Protein AF-A0A814AEZ0-F1 (afdb_monomer_lite)

Radius of gyration: 28.51 Å; chains: 1; bounding box: 57×42×83 Å

Organism: NCBI:txid104777

Secondary structure (DSSP, 8-state):
-----HHHHTGGGGGGHHHHHHHHHHHHHHHHHTT-HHHHHHHHHHHHHHHHHHTT-TTS--HHHHHHHHHHHHHHHHHHHHHHHHHHHHHHHHHHHHHHHHHHHHHHHHHHHHHTT----HHHHHHHHTHHHHHHHHHHHHHHH--

Foldseek 3Di:
DDPPPVCVVCVVCLVVLVVLLVVLVVVLVVCVVVVPPVSNVLSVLLNVLSVCVNVVVPPDRPPVSPVVSVVVVVVVVVVVVVVVVVVVVVVVLVVVLVVLVVLLVLLVVLVVCVVVVDDDDPVSVVSVVCNVVSVVVNVVSVVVVVD

Structure (mmCIF, N/CA/C/O backbone):
data_AF-A0A814AEZ0-F1
#
_entry.id   AF-A0A814AEZ0-F1
#
loop_
_atom_site.group_PDB
_atom_site.id
_atom_site.type_symbol
_atom_site.label_atom_id
_atom_site.label_alt_id
_atom_site.label_comp_id
_atom_site.label_asym_id
_atom_site.label_entity_id
_atom_site.label_seq_id
_atom_site.pdbx_PDB_ins_code
_atom_site.Cartn_x
_atom_site.Cartn_y
_atom_site.Cartn_z
_atom_site.occupancy
_atom_site.B_iso_or_equiv
_atom_site.auth_seq_id
_atom_site.auth_comp_id
_atom_site.auth_asym_id
_atom_site.auth_atom_id
_atom_site.pdbx_PDB_model_num
ATOM 1 N N . MET A 1 1 ? 12.572 5.653 -43.364 1.00 40.00 1 MET A N 1
ATOM 2 C CA . MET A 1 1 ? 11.704 5.538 -42.173 1.00 40.00 1 MET A CA 1
ATOM 3 C C . MET A 1 1 ? 12.446 6.171 -41.018 1.00 40.00 1 MET A C 1
ATOM 5 O O . MET A 1 1 ? 13.571 5.762 -40.750 1.00 40.00 1 MET A O 1
ATOM 9 N N . ALA A 1 2 ? 11.895 7.240 -40.449 1.00 41.19 2 ALA A N 1
ATOM 10 C CA . ALA A 1 2 ? 12.528 7.975 -39.366 1.00 41.19 2 ALA A CA 1
ATOM 11 C C . ALA A 1 2 ? 12.692 7.034 -38.166 1.00 41.19 2 ALA A C 1
ATOM 13 O O . ALA A 1 2 ? 11.701 6.598 -37.588 1.00 41.19 2 ALA A O 1
ATOM 14 N N . LYS A 1 3 ? 13.938 6.690 -37.818 1.00 47.22 3 LYS A N 1
ATOM 15 C CA . LYS A 1 3 ? 14.257 6.190 -36.481 1.00 47.22 3 LYS A CA 1
ATOM 16 C C . LYS A 1 3 ? 14.048 7.376 -35.551 1.00 47.22 3 LYS A 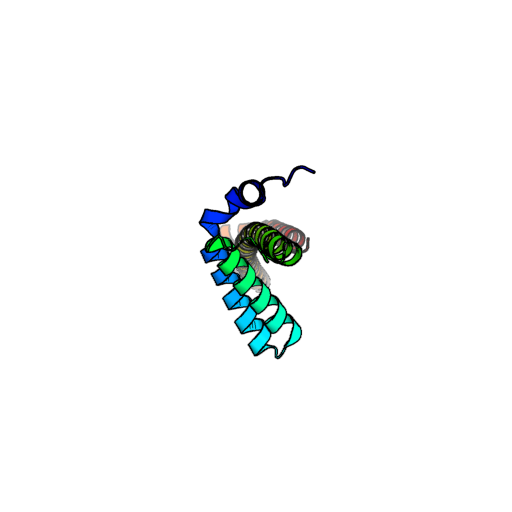C 1
ATOM 18 O O . LYS A 1 3 ? 14.971 8.153 -35.323 1.00 47.22 3 LYS A O 1
ATOM 23 N N . GLU A 1 4 ? 12.798 7.590 -35.156 1.00 48.91 4 GLU A N 1
ATOM 24 C CA . GLU A 1 4 ? 12.442 8.528 -34.103 1.00 48.91 4 GLU A CA 1
ATOM 25 C C . GLU A 1 4 ? 13.391 8.243 -32.939 1.00 48.91 4 GLU A C 1
ATOM 27 O O . GLU A 1 4 ? 13.587 7.091 -32.552 1.00 48.91 4 GLU A O 1
ATOM 32 N N . ASN A 1 5 ? 14.128 9.269 -32.530 1.00 59.00 5 ASN A N 1
ATOM 33 C CA . ASN A 1 5 ? 15.317 9.128 -31.706 1.00 59.00 5 ASN A CA 1
ATOM 34 C C . ASN A 1 5 ? 14.883 8.552 -30.348 1.00 59.00 5 ASN A C 1
ATOM 36 O O . ASN A 1 5 ? 14.399 9.284 -29.492 1.00 59.00 5 ASN A O 1
ATOM 40 N N . PHE A 1 6 ? 15.000 7.235 -30.169 1.00 60.28 6 PHE A N 1
ATOM 41 C CA . PHE A 1 6 ? 14.456 6.491 -29.024 1.00 60.28 6 PHE A CA 1
ATOM 42 C C . PHE A 1 6 ? 14.895 7.073 -27.677 1.00 60.28 6 PHE A C 1
ATOM 44 O O . PHE A 1 6 ? 14.137 7.111 -26.713 1.00 60.28 6 PHE A O 1
ATOM 51 N N . LYS A 1 7 ? 16.114 7.611 -27.654 1.00 62.97 7 LYS A N 1
ATOM 52 C CA . LYS A 1 7 ? 16.693 8.312 -26.514 1.00 62.97 7 LYS A CA 1
ATOM 53 C C . LYS A 1 7 ? 15.980 9.627 -26.176 1.00 62.97 7 LYS A C 1
ATOM 55 O O . LYS A 1 7 ? 15.859 9.957 -25.008 1.00 62.97 7 LYS A O 1
ATOM 60 N N . LEU A 1 8 ? 15.471 10.362 -27.169 1.00 63.41 8 LEU A N 1
ATOM 61 C CA . LEU A 1 8 ? 14.681 11.578 -26.931 1.00 63.41 8 LEU A CA 1
ATOM 62 C C . LEU A 1 8 ? 13.319 11.255 -26.309 1.00 63.41 8 LEU A C 1
ATOM 64 O O . LEU A 1 8 ? 12.820 12.046 -25.518 1.00 63.41 8 LEU A O 1
ATOM 68 N N . LYS A 1 9 ? 12.738 10.096 -26.640 1.00 70.19 9 LYS A N 1
ATOM 69 C CA . LYS A 1 9 ? 11.413 9.693 -26.154 1.00 70.19 9 LYS A CA 1
ATOM 70 C C . LYS A 1 9 ? 11.385 9.368 -24.660 1.00 70.19 9 LYS A C 1
ATOM 72 O O . LYS A 1 9 ? 10.371 9.604 -24.024 1.00 70.19 9 LYS A O 1
ATOM 77 N N . TYR A 1 10 ? 12.480 8.842 -24.113 1.00 72.75 10 TYR A N 1
ATOM 78 C CA . TYR A 1 10 ? 12.572 8.448 -22.702 1.00 72.75 10 TYR A CA 1
ATOM 79 C C . TYR A 1 10 ? 13.606 9.264 -21.917 1.00 72.75 10 TYR A C 1
ATOM 81 O O . TYR A 1 10 ? 13.996 8.883 -20.814 1.00 72.75 10 TYR A O 1
ATOM 89 N N . LEU A 1 11 ? 14.039 10.400 -22.472 1.00 75.69 11 LEU A N 1
ATOM 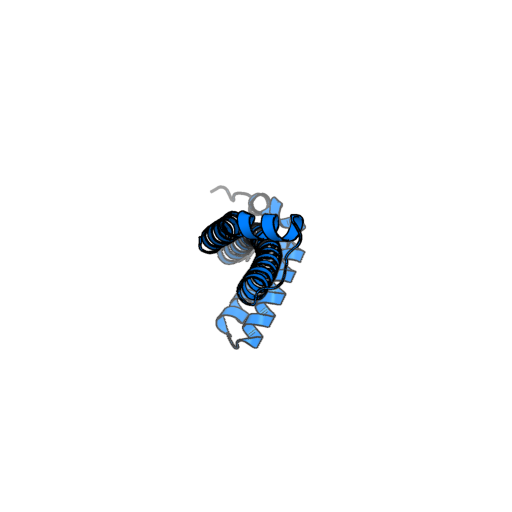90 C CA . LEU A 1 11 ? 15.002 11.303 -21.842 1.00 75.69 11 LEU A CA 1
ATOM 91 C C . LEU A 1 11 ? 14.502 11.804 -20.478 1.00 75.69 11 LEU A C 1
ATOM 93 O O . LEU A 1 11 ? 15.279 11.948 -19.542 1.00 75.69 11 LEU A O 1
ATOM 97 N N . GLU A 1 12 ? 13.191 12.021 -20.354 1.00 77.81 12 GLU A N 1
ATOM 98 C CA . GLU A 1 12 ? 12.546 12.479 -19.118 1.00 77.81 12 GLU A CA 1
ATOM 99 C C . GLU A 1 12 ? 12.669 11.481 -17.955 1.00 77.81 12 GLU A C 1
ATOM 101 O O . GLU A 1 12 ? 12.616 11.880 -16.794 1.00 77.81 12 GLU A O 1
ATOM 106 N N . TYR A 1 13 ? 12.888 10.197 -18.257 1.00 78.94 13 TYR A N 1
ATOM 107 C CA . TYR A 1 13 ? 13.035 9.147 -17.253 1.00 78.94 13 TYR A CA 1
ATOM 108 C C . TYR A 1 13 ? 14.492 8.866 -16.880 1.00 78.94 13 TYR A C 1
ATOM 110 O O . TYR A 1 13 ? 14.715 8.216 -15.863 1.00 78.94 13 TYR A O 1
ATOM 118 N N . GLU A 1 14 ? 15.479 9.360 -17.645 1.00 78.12 14 GLU A N 1
ATOM 119 C CA . GLU A 1 14 ? 16.911 9.197 -17.335 1.00 78.12 14 GLU A CA 1
ATOM 120 C C . GLU A 1 14 ? 17.283 9.543 -15.880 1.00 78.12 14 GLU A C 1
ATOM 122 O O . GLU A 1 14 ? 17.963 8.724 -15.254 1.00 78.12 14 GLU A O 1
ATOM 127 N N . PRO A 1 15 ? 16.828 10.670 -15.288 1.00 82.62 15 PRO A N 1
ATOM 128 C CA . PRO A 1 15 ? 17.157 10.986 -13.897 1.00 82.62 15 PRO A CA 1
ATOM 129 C C . PRO A 1 15 ? 16.529 10.025 -12.876 1.00 82.62 15 PRO A C 1
ATOM 131 O O . PRO A 1 15 ? 17.020 9.951 -11.755 1.00 82.62 15 PRO A O 1
ATOM 134 N N . TYR A 1 16 ? 15.489 9.276 -13.255 1.00 83.19 16 TYR A N 1
ATOM 135 C CA . TYR A 1 16 ? 14.736 8.378 -12.372 1.00 83.19 16 TYR A CA 1
ATOM 136 C C . TYR A 1 16 ? 15.046 6.895 -12.608 1.00 83.19 16 TYR A C 1
ATOM 138 O O . TYR A 1 16 ? 14.434 6.033 -11.981 1.00 83.19 16 TYR A O 1
ATOM 146 N N . ILE A 1 17 ? 15.980 6.556 -13.505 1.00 84.38 17 ILE A N 1
ATOM 147 C CA . ILE A 1 17 ? 16.288 5.155 -13.838 1.00 84.38 17 ILE A CA 1
ATOM 148 C C . ILE A 1 17 ? 16.652 4.347 -12.590 1.00 84.38 17 ILE A C 1
ATOM 150 O O . ILE A 1 17 ? 16.144 3.242 -12.416 1.00 84.38 17 ILE A O 1
ATOM 154 N N . GLU A 1 18 ? 17.504 4.874 -11.708 1.00 84.75 18 GLU A N 1
ATOM 155 C CA . GLU A 1 18 ? 17.898 4.143 -10.498 1.00 84.75 18 GLU A CA 1
ATOM 156 C C . GLU A 1 18 ? 16.718 3.946 -9.533 1.00 84.75 18 GLU A C 1
ATOM 158 O O . GLU A 1 18 ? 16.596 2.865 -8.955 1.00 84.75 18 GLU A O 1
ATOM 163 N N . ASP A 1 19 ? 15.800 4.913 -9.428 1.00 84.69 19 ASP A N 1
ATOM 164 C CA . ASP A 1 19 ? 14.568 4.777 -8.638 1.00 84.69 19 ASP A CA 1
ATOM 165 C C . ASP A 1 19 ? 13.626 3.717 -9.229 1.00 84.69 19 ASP A C 1
ATOM 167 O O . ASP A 1 19 ? 13.022 2.924 -8.501 1.00 84.69 19 ASP A O 1
ATOM 171 N N . ILE A 1 20 ? 13.526 3.648 -10.558 1.00 86.69 20 ILE A N 1
ATOM 172 C CA . ILE A 1 20 ? 12.755 2.612 -11.256 1.00 86.69 20 ILE A CA 1
ATOM 173 C C . ILE A 1 20 ? 13.377 1.237 -10.993 1.00 86.69 20 ILE A C 1
ATOM 175 O O . ILE A 1 20 ? 12.666 0.297 -10.634 1.00 86.69 20 ILE A O 1
ATOM 179 N N . ILE A 1 21 ? 14.704 1.109 -11.114 1.00 88.56 21 ILE A N 1
ATOM 180 C CA . ILE A 1 21 ? 15.419 -0.139 -10.807 1.00 88.56 21 ILE A CA 1
ATOM 181 C C . ILE A 1 21 ? 15.203 -0.533 -9.343 1.00 88.56 21 ILE A C 1
ATOM 183 O O . ILE A 1 21 ? 15.010 -1.717 -9.058 1.00 88.56 21 ILE A O 1
ATOM 187 N N . PHE A 1 22 ? 15.243 0.426 -8.417 1.00 87.94 22 PHE A N 1
ATOM 188 C CA . PHE A 1 22 ? 14.997 0.178 -7.000 1.00 87.94 22 PHE A CA 1
ATOM 189 C C . PHE A 1 22 ? 13.596 -0.410 -6.775 1.00 87.94 22 PHE A C 1
ATOM 191 O O . PHE A 1 22 ? 13.483 -1.504 -6.220 1.00 87.94 22 PHE A O 1
ATOM 198 N N . ASN A 1 23 ? 12.553 0.226 -7.316 1.00 86.06 23 ASN A N 1
ATOM 199 C CA . ASN A 1 23 ? 11.175 -0.271 -7.232 1.00 86.06 23 ASN A CA 1
ATOM 200 C C . ASN A 1 23 ? 11.008 -1.664 -7.864 1.00 86.06 23 ASN A C 1
ATOM 202 O O . ASN A 1 23 ? 10.335 -2.535 -7.310 1.00 86.06 23 ASN A O 1
ATOM 206 N N . LEU A 1 24 ? 11.636 -1.914 -9.018 1.00 89.06 24 LEU A N 1
ATOM 207 C CA . LEU A 1 24 ? 11.605 -3.234 -9.656 1.00 89.06 24 LEU A CA 1
ATOM 208 C C . LEU A 1 24 ? 12.290 -4.302 -8.794 1.00 89.06 24 LEU A C 1
ATOM 210 O O . LEU A 1 24 ? 11.801 -5.426 -8.726 1.00 89.06 24 LEU A O 1
ATOM 214 N N . LYS A 1 25 ? 13.385 -3.974 -8.099 1.00 91.19 25 LYS A N 1
ATOM 215 C CA . LYS A 1 25 ? 14.046 -4.905 -7.169 1.00 91.19 25 LYS A CA 1
ATOM 216 C C . LYS A 1 25 ? 13.163 -5.252 -5.972 1.00 91.19 25 LYS A C 1
ATOM 218 O O . LYS A 1 25 ? 13.157 -6.410 -5.557 1.00 91.19 25 LYS A O 1
ATOM 223 N N . GLU A 1 26 ? 12.414 -4.291 -5.436 1.00 88.44 26 GLU A N 1
ATOM 224 C CA . GLU A 1 26 ? 11.443 -4.567 -4.370 1.00 88.44 26 GLU A CA 1
ATOM 225 C C . GLU A 1 26 ? 10.329 -5.494 -4.868 1.00 88.44 26 GLU A C 1
ATOM 227 O O . GLU A 1 26 ? 10.106 -6.557 -4.286 1.00 88.44 26 GLU A O 1
ATOM 232 N N . ARG A 1 27 ? 9.736 -5.192 -6.031 1.00 86.62 27 ARG A N 1
ATOM 233 C CA . ARG A 1 27 ? 8.726 -6.059 -6.664 1.00 86.62 27 ARG A CA 1
ATOM 234 C C . ARG A 1 27 ? 9.257 -7.459 -6.980 1.00 86.62 27 ARG A C 1
ATOM 236 O O . ARG A 1 27 ? 8.518 -8.433 -6.858 1.00 86.62 27 ARG A O 1
ATOM 243 N N . LEU A 1 28 ? 10.526 -7.577 -7.371 1.00 90.31 28 LEU A N 1
ATOM 244 C CA . LEU A 1 28 ? 11.178 -8.864 -7.608 1.00 90.31 28 LEU A CA 1
ATOM 245 C C . LEU A 1 28 ? 11.248 -9.690 -6.319 1.00 90.31 28 LEU A C 1
ATOM 247 O O . LEU A 1 28 ? 10.930 -10.879 -6.334 1.00 90.31 28 LEU A O 1
ATOM 251 N N . LYS A 1 29 ? 11.624 -9.063 -5.200 1.00 89.88 29 LYS A N 1
ATOM 252 C CA . LYS A 1 29 ? 11.683 -9.715 -3.886 1.00 89.88 29 LYS A CA 1
ATOM 253 C C . LYS A 1 29 ? 10.300 -10.187 -3.430 1.00 89.88 29 LYS A C 1
ATOM 255 O O . LYS A 1 29 ? 10.175 -11.296 -2.901 1.00 89.88 29 LYS A O 1
ATOM 260 N N . ASP A 1 30 ? 9.265 -9.394 -3.683 1.00 87.50 30 ASP A N 1
ATOM 261 C CA . ASP A 1 30 ? 7.882 -9.769 -3.380 1.00 87.50 30 ASP A CA 1
ATOM 262 C C . ASP A 1 30 ? 7.399 -10.921 -4.269 1.00 87.50 30 ASP A C 1
ATOM 264 O O . ASP A 1 30 ? 6.821 -11.888 -3.771 1.00 87.50 30 ASP A O 1
ATOM 268 N N . ALA A 1 31 ? 7.690 -10.886 -5.573 1.00 88.88 31 ALA A N 1
ATOM 269 C CA . ALA A 1 31 ? 7.358 -11.971 -6.499 1.00 88.88 31 ALA A CA 1
ATOM 270 C C . ALA A 1 31 ? 8.053 -13.290 -6.113 1.00 88.88 31 ALA A C 1
ATOM 272 O O . ALA A 1 31 ? 7.424 -14.352 -6.123 1.00 88.88 31 ALA A O 1
ATOM 273 N N . GLN A 1 32 ? 9.322 -13.223 -5.697 1.00 88.00 32 GLN A N 1
ATOM 274 C CA . GLN A 1 32 ? 10.073 -14.367 -5.173 1.00 88.00 32 GLN A CA 1
ATOM 275 C C . GLN A 1 32 ? 9.457 -14.911 -3.879 1.00 88.00 32 GLN A C 1
ATOM 277 O O . GLN A 1 32 ? 9.276 -16.123 -3.744 1.00 88.00 32 GLN A O 1
ATOM 282 N N . SER A 1 33 ? 9.085 -14.026 -2.952 1.00 89.56 33 SER A N 1
ATOM 283 C CA . SER A 1 33 ? 8.449 -14.401 -1.681 1.00 89.56 33 SER A CA 1
ATOM 284 C C . SER A 1 33 ? 7.088 -15.069 -1.899 1.00 89.56 33 SER A C 1
ATOM 286 O O . SER A 1 33 ? 6.758 -16.047 -1.229 1.00 89.56 33 SER A O 1
ATOM 288 N N . ASN A 1 34 ? 6.339 -14.610 -2.904 1.00 88.50 34 ASN A N 1
ATOM 289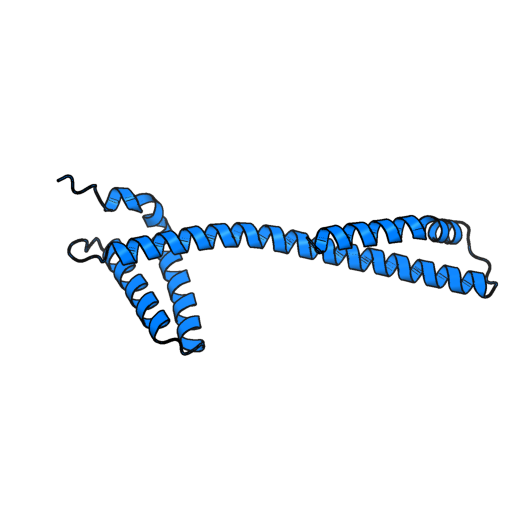 C CA . ASN A 1 34 ? 5.049 -15.169 -3.310 1.00 88.50 34 ASN A CA 1
ATOM 290 C C . ASN A 1 34 ? 5.165 -16.387 -4.249 1.00 88.50 34 ASN A C 1
ATOM 292 O O . ASN A 1 34 ? 4.148 -16.881 -4.735 1.00 88.50 34 ASN A O 1
ATOM 296 N N . LYS A 1 35 ? 6.383 -16.891 -4.508 1.00 88.31 35 LYS A N 1
ATOM 297 C CA . LYS A 1 35 ? 6.677 -18.020 -5.416 1.00 88.31 35 LYS A CA 1
ATOM 298 C C . LYS A 1 35 ? 6.129 -17.842 -6.840 1.00 88.31 35 LYS A C 1
ATOM 300 O O . LYS A 1 35 ? 5.870 -18.826 -7.534 1.00 88.31 35 LYS A O 1
ATOM 305 N N . ASN A 1 36 ? 5.977 -16.604 -7.299 1.00 88.69 36 ASN A N 1
ATOM 306 C CA . ASN A 1 36 ? 5.516 -16.314 -8.649 1.00 88.69 36 ASN A CA 1
ATOM 307 C C . ASN A 1 36 ? 6.715 -16.217 -9.603 1.00 88.69 36 ASN A C 1
ATOM 309 O O . ASN A 1 36 ? 7.302 -15.153 -9.801 1.00 88.69 36 ASN A O 1
ATOM 313 N N . ALA A 1 37 ? 7.104 -17.366 -10.161 1.00 86.38 37 ALA A N 1
ATOM 314 C CA . ALA A 1 37 ? 8.294 -17.487 -11.001 1.00 86.38 37 ALA A CA 1
ATOM 315 C C . ALA A 1 37 ? 8.197 -16.673 -12.303 1.00 86.38 37 ALA A C 1
ATOM 317 O O . ALA A 1 37 ? 9.179 -16.056 -12.704 1.00 86.38 37 ALA A O 1
ATOM 318 N N . ASN A 1 38 ? 7.016 -16.622 -12.927 1.00 89.31 38 ASN A N 1
ATOM 319 C CA . ASN A 1 38 ? 6.821 -15.904 -14.190 1.00 89.31 38 ASN A CA 1
ATOM 320 C C . ASN A 1 38 ? 6.991 -14.392 -14.009 1.00 89.31 38 ASN A C 1
ATOM 322 O O . ASN A 1 38 ? 7.680 -13.747 -14.801 1.00 89.31 38 ASN A O 1
ATOM 326 N N . ASP A 1 39 ? 6.412 -13.837 -12.942 1.00 85.50 39 ASP A N 1
ATOM 327 C CA . ASP A 1 39 ? 6.547 -12.411 -12.643 1.00 85.50 39 ASP A CA 1
ATOM 328 C C . ASP A 1 39 ? 7.973 -12.063 -12.219 1.00 85.50 39 ASP A C 1
ATOM 330 O O . ASP A 1 39 ? 8.500 -11.036 -12.641 1.00 85.50 39 ASP A O 1
ATOM 334 N N . ALA A 1 40 ? 8.639 -12.934 -11.455 1.00 87.00 40 ALA A N 1
ATOM 335 C CA . ALA A 1 40 ? 10.035 -12.731 -11.085 1.00 87.00 40 ALA A CA 1
ATOM 336 C C . ALA A 1 40 ? 10.954 -12.670 -12.320 1.00 87.00 40 ALA A C 1
ATOM 338 O O . ALA A 1 40 ? 11.764 -11.751 -12.433 1.00 87.00 40 ALA A O 1
ATOM 339 N N . THR A 1 41 ? 10.793 -13.591 -13.276 1.00 91.12 41 THR A N 1
ATOM 340 C CA . THR A 1 41 ? 11.555 -13.569 -14.535 1.00 91.12 41 THR A CA 1
ATOM 341 C C . THR A 1 41 ? 11.257 -12.311 -15.347 1.00 91.12 41 THR A C 1
ATOM 343 O O . THR A 1 41 ? 12.186 -11.618 -15.753 1.00 91.12 41 THR A O 1
ATOM 346 N N . ARG A 1 42 ? 9.978 -11.945 -15.507 1.00 89.44 42 ARG A N 1
ATOM 347 C CA . ARG A 1 42 ? 9.583 -10.730 -16.237 1.00 89.44 42 ARG A CA 1
ATOM 348 C C . ARG A 1 42 ? 10.190 -9.467 -15.623 1.00 89.44 42 ARG A C 1
ATOM 350 O O . ARG A 1 42 ? 10.713 -8.627 -16.349 1.00 89.44 42 ARG A O 1
ATOM 357 N N . ILE A 1 43 ? 10.138 -9.327 -14.299 1.00 90.62 43 ILE A N 1
ATOM 358 C CA . ILE A 1 43 ? 10.701 -8.169 -13.587 1.00 90.62 43 ILE A CA 1
ATOM 359 C C . ILE A 1 43 ? 12.228 -8.135 -13.733 1.00 90.62 43 ILE A C 1
ATOM 361 O O . ILE A 1 43 ? 12.818 -7.066 -13.893 1.00 90.62 43 ILE A O 1
ATOM 365 N N . GLN A 1 44 ? 12.884 -9.293 -13.720 1.00 90.88 44 GLN A N 1
ATOM 366 C CA . GLN A 1 44 ? 14.324 -9.381 -13.938 1.00 90.88 44 GLN A CA 1
ATOM 367 C C . GLN A 1 44 ? 14.718 -8.948 -15.360 1.00 90.88 44 GLN A C 1
ATOM 369 O O . GLN A 1 44 ? 15.659 -8.164 -15.515 1.00 90.88 44 GLN A O 1
ATOM 374 N N . ASP A 1 45 ? 13.950 -9.353 -16.371 1.00 89.50 45 ASP A N 1
ATOM 375 C CA . ASP A 1 45 ? 14.143 -8.912 -17.757 1.00 89.50 45 ASP A CA 1
ATOM 376 C C . ASP A 1 45 ? 13.925 -7.394 -17.911 1.00 89.50 45 ASP A C 1
ATOM 378 O O . ASP A 1 45 ? 14.652 -6.729 -18.659 1.00 89.50 45 ASP A O 1
ATOM 382 N N . GLN A 1 46 ? 12.971 -6.814 -17.169 1.00 90.00 46 GLN A N 1
ATOM 383 C CA . GLN A 1 46 ? 12.749 -5.361 -17.116 1.00 90.00 46 GLN A CA 1
ATOM 384 C C . GLN A 1 46 ? 13.969 -4.629 -16.543 1.00 90.00 46 GLN A C 1
ATOM 386 O O . GLN A 1 46 ? 14.423 -3.641 -17.122 1.00 90.00 46 GLN A O 1
ATOM 391 N N . ILE A 1 47 ? 14.548 -5.136 -15.449 1.00 90.00 47 ILE A N 1
ATOM 392 C CA . ILE A 1 47 ? 15.753 -4.560 -14.831 1.00 90.00 47 ILE A CA 1
ATOM 393 C C . ILE A 1 47 ? 16.937 -4.594 -15.803 1.00 90.00 47 ILE A C 1
ATOM 395 O O . ILE A 1 47 ? 17.651 -3.597 -15.928 1.00 90.00 47 ILE A O 1
ATOM 399 N N . TRP A 1 48 ? 17.158 -5.716 -16.492 1.00 90.12 48 TRP A N 1
ATOM 400 C CA . TRP A 1 48 ? 18.246 -5.837 -17.468 1.00 90.12 48 TRP A CA 1
ATOM 401 C C . TRP A 1 48 ? 18.058 -4.906 -18.658 1.00 90.12 48 TRP A C 1
ATOM 403 O O . TRP A 1 48 ? 18.976 -4.166 -19.000 1.00 90.12 48 TRP A O 1
ATOM 413 N N . THR A 1 49 ? 16.849 -4.851 -19.211 1.00 87.75 49 THR A N 1
ATOM 414 C CA . THR A 1 49 ? 16.529 -3.951 -20.327 1.00 87.75 49 THR A CA 1
ATOM 415 C C . THR A 1 49 ? 16.772 -2.486 -19.951 1.00 87.75 49 THR A C 1
ATOM 417 O O . THR A 1 49 ? 17.296 -1.712 -20.754 1.00 87.75 49 THR A O 1
ATOM 420 N N . LEU A 1 50 ? 16.445 -2.101 -18.715 1.00 87.81 50 LEU A N 1
ATOM 421 C CA . LEU A 1 50 ? 16.652 -0.742 -18.217 1.00 87.81 50 LEU A CA 1
ATOM 422 C C . LEU A 1 50 ? 18.140 -0.423 -17.967 1.00 87.81 50 LEU A C 1
ATOM 424 O O . LEU A 1 50 ? 18.587 0.689 -18.248 1.00 87.81 50 LEU A O 1
ATOM 428 N N . ARG A 1 51 ? 18.927 -1.402 -17.500 1.00 86.25 51 ARG A N 1
ATOM 429 C CA . ARG A 1 51 ? 20.394 -1.298 -17.362 1.00 86.25 51 ARG A CA 1
ATOM 430 C C . ARG A 1 51 ? 21.079 -1.156 -18.722 1.00 86.25 51 ARG A C 1
ATOM 432 O O . ARG A 1 51 ? 21.952 -0.304 -18.872 1.00 86.25 51 ARG A O 1
ATOM 439 N N . ASP A 1 52 ? 20.656 -1.934 -19.714 1.00 84.75 52 ASP A N 1
ATOM 440 C CA . ASP A 1 52 ? 21.172 -1.848 -21.085 1.00 84.75 52 ASP A CA 1
ATOM 441 C C . ASP A 1 52 ? 20.817 -0.503 -21.733 1.00 84.75 52 ASP A C 1
ATOM 443 O O . ASP A 1 52 ? 21.651 0.103 -22.415 1.00 84.75 52 ASP A O 1
ATOM 447 N N . TYR A 1 53 ? 19.608 0.006 -21.467 1.00 83.94 53 TYR A N 1
ATOM 448 C CA . TYR A 1 53 ? 19.194 1.358 -21.845 1.00 83.94 53 TYR A CA 1
ATOM 449 C C . TYR A 1 53 ? 20.105 2.42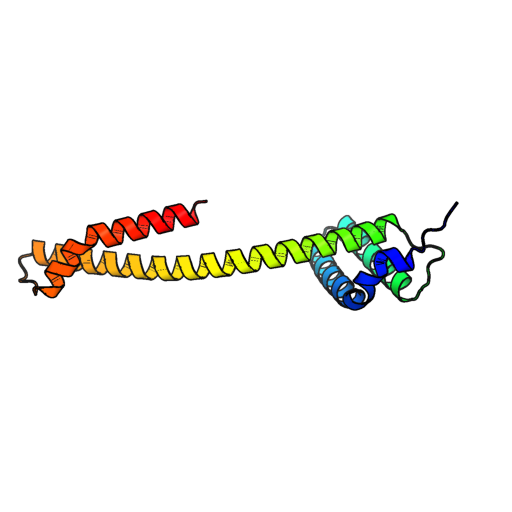8 -21.226 1.00 83.94 53 TYR A C 1
ATOM 451 O O . TYR A 1 53 ? 20.635 3.271 -21.953 1.00 83.94 53 TYR A O 1
ATOM 459 N N . GLN A 1 54 ? 20.362 2.352 -19.916 1.00 83.62 54 GLN A N 1
ATOM 460 C CA . GLN A 1 54 ? 21.243 3.273 -19.185 1.00 83.62 54 GLN A CA 1
ATOM 461 C C . GLN A 1 54 ? 22.692 3.237 -19.698 1.00 83.62 54 GLN A C 1
ATOM 463 O O . GLN A 1 54 ? 23.335 4.278 -19.823 1.00 83.62 54 GLN A O 1
ATOM 468 N N . ALA A 1 55 ? 23.200 2.051 -20.042 1.00 82.00 55 ALA A N 1
ATOM 469 C CA . ALA A 1 55 ? 24.537 1.862 -20.605 1.00 82.00 55 ALA A CA 1
ATOM 470 C C . ALA A 1 55 ? 24.660 2.338 -22.068 1.00 82.00 55 ALA A C 1
ATOM 472 O O . ALA A 1 55 ? 25.757 2.349 -22.629 1.00 82.00 55 ALA A O 1
ATOM 473 N N . GLY A 1 56 ? 23.551 2.731 -22.706 1.00 76.38 56 GLY A N 1
ATOM 474 C CA . GLY A 1 56 ? 23.523 3.141 -24.109 1.00 76.38 56 GLY A CA 1
ATOM 475 C C . GLY A 1 56 ? 23.634 1.975 -25.098 1.00 76.38 56 GLY A C 1
ATOM 476 O O . GLY A 1 56 ? 23.883 2.198 -26.287 1.00 76.38 56 GLY A O 1
ATOM 477 N N . CYS A 1 57 ? 23.421 0.735 -24.649 1.00 68.69 57 CYS A N 1
ATOM 478 C CA . CYS A 1 57 ? 23.492 -0.487 -25.454 1.00 68.69 57 CYS A CA 1
ATOM 479 C C . CYS A 1 57 ? 22.216 -0.698 -26.293 1.00 68.69 57 CYS A C 1
ATOM 481 O O . CYS A 1 57 ? 21.560 -1.731 -26.236 1.00 68.69 57 CYS A O 1
ATOM 483 N N . MET A 1 58 ? 21.878 0.279 -27.140 1.00 63.00 58 MET A N 1
ATOM 484 C CA . MET A 1 58 ? 20.588 0.372 -27.847 1.00 63.00 58 MET A CA 1
ATOM 485 C C . MET A 1 58 ? 20.398 -0.585 -29.039 1.00 63.00 58 MET A C 1
ATOM 487 O O . MET A 1 58 ? 19.377 -0.516 -29.716 1.00 63.00 58 MET A O 1
ATOM 491 N N . ARG A 1 59 ? 21.359 -1.467 -29.351 1.00 57.19 59 ARG A N 1
ATOM 492 C CA . ARG A 1 59 ? 21.282 -2.327 -30.553 1.00 57.19 59 ARG A CA 1
ATOM 493 C C . ARG A 1 59 ? 20.256 -3.460 -30.448 1.00 57.19 59 ARG A C 1
ATOM 495 O O . ARG A 1 59 ? 19.737 -3.848 -31.485 1.00 57.19 59 ARG A O 1
ATOM 502 N N . ASN A 1 60 ? 19.979 -3.955 -29.238 1.00 62.44 60 ASN A N 1
ATOM 503 C CA . ASN A 1 60 ? 19.115 -5.119 -28.987 1.00 62.44 60 ASN A CA 1
ATOM 504 C C . ASN A 1 60 ? 18.108 -4.886 -27.843 1.00 62.44 60 ASN A C 1
ATOM 506 O O . ASN A 1 60 ? 17.632 -5.844 -27.237 1.00 62.44 60 ASN A O 1
ATOM 510 N N . ILE A 1 61 ? 17.802 -3.629 -27.510 1.00 70.50 61 ILE A N 1
ATOM 511 C CA . ILE A 1 61 ? 16.860 -3.325 -26.425 1.00 70.50 61 ILE A CA 1
ATOM 512 C C . ILE A 1 61 ? 15.462 -3.810 -26.809 1.00 70.50 61 ILE A C 1
ATOM 514 O O . ILE A 1 61 ? 14.961 -3.513 -27.893 1.00 70.50 61 ILE A O 1
ATOM 518 N N . ASN A 1 62 ? 14.813 -4.529 -25.893 1.00 79.50 62 ASN A N 1
ATOM 519 C CA . ASN A 1 62 ? 13.416 -4.907 -26.039 1.00 79.50 62 ASN A CA 1
ATOM 520 C C . ASN A 1 62 ? 12.520 -3.686 -25.774 1.00 79.50 62 ASN A C 1
ATOM 522 O O . ASN A 1 62 ? 12.147 -3.394 -24.638 1.00 79.50 62 ASN A O 1
ATOM 526 N N . GLU A 1 63 ? 12.190 -2.962 -26.843 1.00 77.81 63 GLU A N 1
ATOM 527 C CA . GLU A 1 63 ? 11.427 -1.708 -26.804 1.00 77.81 63 GLU A CA 1
ATOM 528 C C . GLU A 1 63 ? 10.067 -1.845 -26.104 1.00 77.81 63 GLU A C 1
ATOM 530 O O . GLU A 1 63 ? 9.649 -0.950 -25.367 1.00 77.81 63 GLU A O 1
ATOM 535 N N . ASN A 1 64 ? 9.389 -2.980 -26.293 1.00 81.69 64 ASN A N 1
ATOM 536 C CA . ASN A 1 64 ? 8.089 -3.238 -25.677 1.00 81.69 64 ASN A CA 1
ATOM 537 C C . ASN A 1 64 ? 8.211 -3.362 -24.157 1.00 81.69 64 ASN A C 1
ATOM 539 O O . ASN A 1 64 ? 7.409 -2.786 -23.423 1.00 81.69 64 ASN A O 1
ATOM 543 N N . LEU A 1 65 ? 9.239 -4.073 -23.692 1.00 82.38 65 LEU A N 1
ATOM 544 C CA . LEU A 1 65 ? 9.476 -4.286 -22.269 1.00 82.38 65 LEU A CA 1
ATOM 545 C C . LEU A 1 65 ? 9.943 -3.000 -21.576 1.00 82.38 65 LEU A C 1
ATOM 547 O O . LEU A 1 65 ? 9.526 -2.706 -20.454 1.00 82.38 65 LEU A O 1
ATOM 551 N N . LEU A 1 66 ? 10.755 -2.198 -22.267 1.00 82.00 66 LEU A N 1
ATOM 552 C CA . LEU A 1 66 ? 11.187 -0.887 -21.792 1.00 82.00 66 LEU A CA 1
ATOM 553 C C . LEU A 1 66 ? 9.996 0.068 -21.641 1.00 82.00 66 LEU A C 1
ATOM 555 O O . LEU A 1 66 ? 9.825 0.688 -20.592 1.00 82.00 66 LEU A O 1
ATOM 559 N N . LYS A 1 67 ? 9.134 0.140 -22.662 1.00 83.50 67 LYS A N 1
ATOM 560 C CA . LYS A 1 67 ? 7.912 0.948 -22.616 1.00 83.50 67 LYS A CA 1
ATOM 561 C C . LYS A 1 67 ? 7.012 0.527 -21.455 1.00 83.50 67 LYS A C 1
ATOM 563 O O . LYS A 1 67 ? 6.589 1.370 -20.675 1.00 83.50 67 LYS A O 1
ATOM 568 N N . GLU A 1 68 ? 6.771 -0.773 -21.310 1.00 85.12 68 GLU A N 1
ATOM 569 C CA . GLU A 1 68 ? 5.960 -1.314 -20.218 1.00 85.12 68 GLU A CA 1
ATOM 570 C C . GLU A 1 68 ? 6.523 -0.949 -18.836 1.00 85.12 68 GLU A C 1
ATOM 572 O O . GLU A 1 68 ? 5.767 -0.657 -17.905 1.00 85.12 68 GLU A O 1
ATOM 577 N N . THR A 1 69 ? 7.851 -0.945 -18.707 1.00 84.31 69 THR A N 1
ATOM 578 C CA . THR A 1 69 ? 8.545 -0.583 -17.467 1.00 84.31 69 THR A CA 1
ATOM 579 C C . THR A 1 69 ? 8.270 0.871 -17.086 1.00 84.31 69 THR A C 1
ATOM 581 O O . THR A 1 69 ? 7.867 1.141 -15.952 1.00 84.31 69 THR A O 1
ATOM 584 N N . PHE A 1 70 ? 8.419 1.802 -18.033 1.00 85.06 70 PHE A N 1
ATOM 585 C CA . PHE A 1 70 ? 8.148 3.222 -17.795 1.00 85.06 70 PHE A CA 1
ATOM 586 C C . PHE A 1 70 ? 6.657 3.505 -17.558 1.00 85.06 70 PHE A C 1
ATOM 588 O O . PHE A 1 70 ? 6.321 4.219 -16.611 1.00 85.06 70 PHE A O 1
ATOM 595 N N . ASP A 1 71 ? 5.762 2.884 -18.335 1.00 83.50 71 ASP A N 1
ATOM 596 C CA . ASP A 1 71 ? 4.308 3.017 -18.165 1.00 83.50 71 ASP A CA 1
ATOM 597 C C . ASP A 1 71 ? 3.873 2.532 -16.767 1.00 83.50 71 ASP A C 1
ATOM 599 O O . ASP A 1 71 ? 3.092 3.189 -16.071 1.00 83.50 71 ASP A O 1
ATOM 603 N N . SER A 1 72 ? 4.422 1.401 -16.310 1.00 80.75 72 SER A N 1
ATOM 604 C CA . SER A 1 72 ? 4.142 0.851 -14.977 1.00 80.75 72 SER A CA 1
ATOM 605 C C . SER A 1 72 ? 4.632 1.775 -13.864 1.00 80.75 72 SER A C 1
ATOM 607 O O . SER A 1 72 ? 3.915 1.999 -12.888 1.00 80.75 72 SER A O 1
ATOM 609 N N . PHE A 1 73 ? 5.829 2.345 -14.014 1.00 80.81 73 PHE A N 1
ATOM 610 C CA . PHE A 1 73 ? 6.387 3.274 -13.037 1.00 80.81 73 PHE A CA 1
ATOM 611 C C . PHE A 1 73 ? 5.563 4.560 -12.931 1.00 80.81 73 PHE A C 1
ATOM 613 O O . PHE A 1 73 ? 5.195 4.972 -11.831 1.00 80.81 73 PHE A O 1
ATOM 620 N N . GLN A 1 74 ? 5.182 5.155 -14.060 1.00 80.00 74 GLN A N 1
ATOM 621 C CA . GLN A 1 74 ? 4.377 6.374 -14.062 1.00 80.00 74 GLN A CA 1
ATOM 622 C C . GLN A 1 74 ? 3.000 6.152 -13.416 1.00 80.00 74 GLN A C 1
ATOM 624 O O . GLN A 1 74 ? 2.518 7.004 -12.666 1.00 80.00 74 GLN A O 1
ATOM 629 N N . ASN A 1 75 ? 2.381 4.995 -13.656 1.00 76.56 75 ASN A N 1
ATOM 630 C CA . ASN A 1 75 ? 1.138 4.615 -12.987 1.00 76.56 75 ASN A CA 1
ATOM 631 C C . ASN A 1 75 ? 1.339 4.388 -11.479 1.00 76.56 75 ASN A C 1
ATOM 633 O O . ASN A 1 75 ? 0.476 4.775 -10.690 1.00 76.56 75 ASN A O 1
ATOM 637 N N . SER A 1 76 ? 2.480 3.827 -11.066 1.00 69.81 76 SER A N 1
ATOM 638 C CA . SER A 1 76 ? 2.801 3.617 -9.648 1.00 69.81 76 SER A CA 1
ATOM 639 C C . SER A 1 76 ? 3.008 4.932 -8.882 1.00 69.81 76 SER A C 1
ATOM 641 O O . SER A 1 76 ? 2.501 5.077 -7.768 1.00 69.81 76 SER A O 1
ATOM 643 N N . ILE A 1 77 ? 3.650 5.934 -9.498 1.00 69.31 77 ILE A N 1
ATOM 644 C CA . ILE A 1 77 ? 3.805 7.275 -8.910 1.00 69.31 77 ILE A CA 1
ATOM 645 C C . ILE A 1 77 ? 2.433 7.928 -8.729 1.00 69.31 77 ILE A C 1
ATOM 647 O O . ILE A 1 77 ? 2.091 8.344 -7.623 1.00 69.31 77 ILE A O 1
ATOM 651 N N . LYS A 1 78 ? 1.607 7.933 -9.785 1.00 61.28 78 LYS A N 1
ATOM 652 C CA . LYS A 1 78 ? 0.253 8.509 -9.741 1.00 61.28 78 LYS A CA 1
ATOM 653 C C . LYS A 1 78 ? -0.622 7.862 -8.663 1.00 61.28 78 LYS A C 1
ATOM 655 O O . LYS A 1 78 ? -1.377 8.555 -7.989 1.00 61.28 78 LYS A O 1
ATOM 660 N N . GLN A 1 79 ? -0.522 6.544 -8.475 1.00 58.00 79 GLN A N 1
ATOM 661 C CA . GLN A 1 79 ? -1.247 5.843 -7.408 1.00 58.00 79 GLN A CA 1
ATOM 662 C C . GLN A 1 79 ? -0.708 6.176 -6.013 1.00 58.00 79 GLN A C 1
ATOM 664 O O . GLN A 1 79 ? -1.492 6.311 -5.077 1.00 58.00 79 GLN A O 1
ATOM 669 N N . THR A 1 80 ? 0.605 6.351 -5.861 1.00 56.62 80 THR A N 1
ATOM 670 C CA . THR A 1 80 ? 1.226 6.712 -4.576 1.00 56.62 80 THR A CA 1
ATOM 671 C C . THR A 1 80 ? 0.811 8.116 -4.125 1.00 56.62 80 THR A C 1
ATOM 673 O O . THR A 1 80 ? 0.480 8.316 -2.956 1.00 56.62 80 THR A O 1
ATOM 676 N N . GLU A 1 81 ? 0.729 9.079 -5.046 1.00 55.62 81 GLU A N 1
ATOM 677 C CA . GLU A 1 81 ? 0.224 10.430 -4.756 1.00 55.62 81 GLU A CA 1
ATOM 678 C C . GLU A 1 81 ? -1.265 10.435 -4.369 1.00 55.62 81 GLU A C 1
ATOM 680 O O . GLU A 1 81 ? -1.677 11.168 -3.464 1.00 55.62 81 GLU A O 1
ATOM 685 N N . LEU A 1 82 ? -2.073 9.578 -5.000 1.00 50.06 82 LEU A N 1
ATOM 686 C CA . LEU A 1 82 ? -3.491 9.427 -4.666 1.00 50.06 82 LEU A CA 1
ATOM 687 C C . LEU A 1 82 ? -3.680 8.771 -3.286 1.00 50.06 82 LEU A C 1
ATOM 689 O O . LEU A 1 82 ? -4.479 9.232 -2.471 1.00 50.06 82 LEU A O 1
ATOM 693 N N . ASN A 1 83 ? -2.909 7.719 -3.000 1.00 49.59 83 ASN A N 1
ATOM 694 C CA . ASN A 1 83 ? -3.016 6.952 -1.761 1.00 49.59 83 ASN A CA 1
ATOM 695 C C . ASN A 1 83 ? -2.514 7.731 -0.543 1.00 49.59 83 ASN A C 1
ATOM 697 O O . ASN A 1 83 ? -3.118 7.631 0.526 1.00 49.59 83 ASN A O 1
ATOM 701 N N . ASN A 1 84 ? -1.459 8.537 -0.684 1.00 52.81 84 ASN A N 1
ATOM 702 C CA . ASN A 1 84 ? -0.963 9.366 0.416 1.00 52.81 84 ASN A CA 1
ATOM 703 C C . ASN A 1 84 ? -2.005 10.402 0.863 1.00 52.81 84 ASN A C 1
ATOM 705 O O . ASN A 1 84 ? -2.243 10.549 2.061 1.00 52.81 84 ASN A O 1
ATOM 709 N N . ASN A 1 85 ? -2.703 11.046 -0.076 1.00 54.31 85 ASN A N 1
ATOM 710 C CA . ASN A 1 85 ? -3.768 11.991 0.264 1.00 54.31 85 ASN A CA 1
ATOM 711 C C . ASN A 1 85 ? -4.977 11.303 0.915 1.00 54.31 85 ASN A C 1
ATOM 713 O O . ASN A 1 85 ? -5.477 11.777 1.935 1.00 54.31 85 ASN A O 1
ATOM 717 N N . THR A 1 86 ? -5.409 10.150 0.401 1.00 55.56 86 THR A N 1
ATOM 718 C CA . THR A 1 86 ? -6.525 9.395 0.996 1.00 55.56 86 THR A CA 1
ATOM 719 C C . THR A 1 86 ? -6.188 8.866 2.394 1.00 55.56 86 THR A C 1
ATOM 721 O O . THR A 1 86 ? -7.027 8.911 3.292 1.00 55.56 86 THR A O 1
ATOM 724 N N . THR A 1 87 ? -4.949 8.418 2.622 1.00 57.56 87 THR A N 1
ATOM 725 C CA . THR A 1 87 ? -4.517 7.869 3.921 1.00 57.56 87 THR A CA 1
ATOM 726 C C . THR A 1 87 ? -4.456 8.946 5.005 1.00 57.56 87 THR A C 1
ATOM 728 O O . THR A 1 87 ? -4.914 8.711 6.123 1.00 57.56 87 THR A O 1
ATOM 731 N N . VAL A 1 88 ? -3.960 10.145 4.679 1.00 60.94 88 VAL A N 1
ATOM 732 C CA . VAL A 1 88 ? -3.939 11.283 5.615 1.00 60.94 88 VAL A CA 1
ATOM 733 C C . VAL A 1 88 ? -5.363 11.696 6.001 1.00 60.94 88 VAL A C 1
ATOM 735 O O . VAL A 1 88 ? -5.666 11.823 7.187 1.00 60.94 88 VAL A O 1
ATOM 738 N N . VAL A 1 89 ? -6.269 11.805 5.025 1.00 61.16 89 VAL A N 1
ATOM 739 C CA . VAL A 1 89 ? -7.673 12.176 5.269 1.00 61.16 89 VAL A CA 1
ATOM 740 C C . VAL A 1 89 ? -8.412 11.112 6.095 1.00 61.16 89 VAL A C 1
ATOM 742 O O . VAL A 1 89 ? -9.183 11.450 6.999 1.00 61.16 89 VAL A O 1
ATOM 745 N N 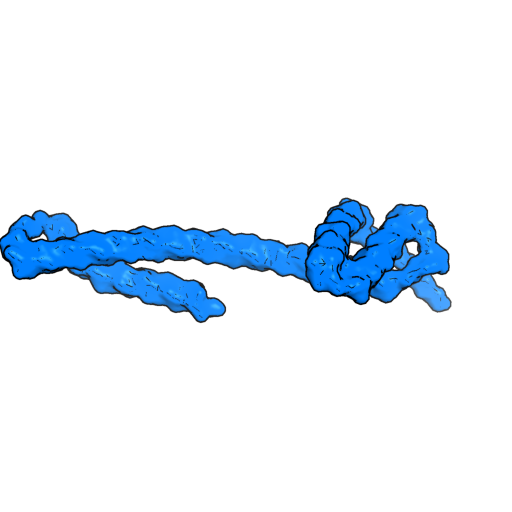. LEU A 1 90 ? -8.164 9.821 5.845 1.00 63.44 90 LEU A N 1
ATOM 746 C CA . LEU A 1 90 ? -8.740 8.725 6.633 1.00 63.44 90 LEU A CA 1
ATOM 747 C C . LEU A 1 90 ? -8.242 8.726 8.088 1.00 63.44 90 LEU A C 1
ATOM 749 O O . LEU A 1 90 ? -9.047 8.514 8.999 1.00 63.44 90 LEU A O 1
ATOM 753 N N . ASP A 1 91 ? -6.956 8.999 8.330 1.00 71.06 91 ASP A N 1
ATOM 754 C CA . ASP A 1 91 ? -6.391 9.056 9.687 1.00 71.06 91 ASP A CA 1
ATOM 755 C C . ASP A 1 91 ? -6.936 10.250 10.495 1.00 71.06 91 ASP A C 1
ATOM 757 O O . ASP A 1 91 ? -7.322 10.102 11.663 1.00 71.06 91 ASP A O 1
ATOM 761 N N . GLU A 1 92 ? -7.064 11.425 9.871 1.00 73.75 92 GLU A N 1
ATOM 762 C CA . GLU A 1 92 ? -7.671 12.603 10.503 1.00 73.75 92 GLU A CA 1
ATOM 763 C C . GLU A 1 92 ? -9.157 12.384 10.828 1.00 73.75 92 GLU A C 1
ATOM 765 O O . GLU A 1 92 ? -9.605 12.669 11.950 1.00 73.75 92 GLU A O 1
ATOM 770 N N . ASN A 1 93 ? -9.918 11.798 9.899 1.00 75.62 93 ASN A N 1
ATOM 771 C CA . ASN A 1 93 ? -11.325 11.459 10.119 1.00 75.62 93 ASN A CA 1
ATOM 772 C C . ASN A 1 93 ? -11.494 10.400 11.222 1.00 75.62 93 ASN A C 1
ATOM 774 O O . ASN A 1 93 ? -12.367 10.545 12.085 1.00 75.62 93 ASN A O 1
ATOM 778 N N . ALA A 1 94 ? -10.610 9.399 11.293 1.00 77.12 94 ALA A N 1
ATOM 779 C CA . ALA A 1 94 ? -10.617 8.393 12.356 1.00 77.12 94 ALA A CA 1
ATOM 780 C C . ALA A 1 94 ? -10.336 9.001 13.746 1.00 77.12 94 ALA A C 1
ATOM 782 O O . ALA A 1 94 ? -11.004 8.661 14.734 1.00 77.12 94 ALA A O 1
ATOM 783 N N . LYS A 1 95 ? -9.387 9.942 13.846 1.00 81.00 95 LYS A N 1
ATOM 784 C CA . LYS A 1 95 ? -9.101 10.688 15.088 1.00 81.00 95 LYS A CA 1
ATOM 785 C C . LYS A 1 95 ? -10.291 11.545 15.525 1.00 81.00 95 LYS A C 1
ATOM 787 O O . LYS A 1 95 ? -10.672 11.530 16.706 1.00 81.00 95 LYS A O 1
ATOM 792 N N . LYS A 1 96 ? -10.919 12.254 14.582 1.00 80.75 96 LYS A N 1
ATOM 793 C CA . LYS A 1 96 ? -12.106 13.083 14.838 1.00 80.75 96 LYS A CA 1
ATOM 794 C C . LYS A 1 96 ? -13.287 12.233 15.311 1.00 80.75 96 LYS A C 1
ATOM 796 O O . LYS A 1 96 ? -13.932 12.568 16.307 1.00 80.75 96 LYS A O 1
ATOM 801 N N . MET A 1 97 ? -13.490 11.071 14.697 1.00 82.38 97 MET A N 1
ATOM 802 C CA . MET A 1 97 ? -14.552 10.137 15.060 1.00 82.38 97 MET A CA 1
ATOM 803 C C . MET A 1 97 ? -14.352 9.502 16.445 1.00 82.38 97 MET A C 1
ATOM 805 O O . MET A 1 97 ? -15.307 9.402 17.219 1.00 82.38 97 MET A O 1
ATOM 809 N N . LYS A 1 98 ? -13.118 9.141 16.828 1.00 83.31 98 LYS A N 1
ATOM 810 C CA . LYS A 1 98 ? -12.814 8.703 18.207 1.00 83.31 98 LYS A CA 1
ATOM 811 C C . LYS A 1 98 ? -13.151 9.783 19.236 1.00 83.31 98 LYS A C 1
ATOM 813 O O . LYS A 1 98 ? -13.679 9.476 20.303 1.00 83.31 98 LYS A O 1
ATOM 818 N N . THR A 1 99 ? -12.859 11.041 18.920 1.00 86.50 99 THR A N 1
ATOM 819 C CA . THR A 1 99 ? -13.127 12.174 19.816 1.00 86.50 99 THR A CA 1
ATOM 820 C C . THR A 1 99 ? -14.625 12.415 19.988 1.00 86.50 99 THR A C 1
ATOM 822 O O . THR A 1 99 ? -15.092 12.586 21.114 1.00 86.50 99 THR A O 1
ATOM 825 N N . LEU A 1 100 ? -15.392 12.383 18.897 1.00 85.06 100 LEU A N 1
ATOM 826 C CA . LEU A 1 100 ? -16.845 12.559 18.942 1.00 85.06 100 LEU A CA 1
ATOM 827 C C . LEU A 1 100 ? -17.553 11.406 19.664 1.00 85.06 100 LEU A C 1
ATOM 829 O O . LEU A 1 100 ? -18.424 11.669 20.488 1.00 85.06 100 LEU A O 1
ATOM 833 N N . ASN A 1 101 ? -17.127 10.154 19.461 1.00 83.25 101 ASN A N 1
ATOM 834 C CA . ASN A 1 101 ? -17.661 9.017 20.222 1.00 83.25 101 ASN A CA 1
ATOM 835 C C . ASN A 1 101 ? -17.389 9.155 21.726 1.00 83.25 101 ASN A C 1
ATOM 837 O O . ASN A 1 101 ? -18.298 8.984 22.531 1.00 83.25 101 ASN A O 1
ATOM 841 N N . LYS A 1 102 ? -16.178 9.576 22.119 1.00 86.62 102 LYS A N 1
ATOM 842 C CA . LYS A 1 102 ? -15.878 9.859 23.533 1.00 86.62 102 LYS A CA 1
ATOM 843 C C . LYS A 1 102 ? -16.777 10.956 24.108 1.00 86.62 102 LYS A C 1
ATOM 845 O O . LYS A 1 102 ? -17.233 10.824 25.241 1.00 86.62 102 LYS A O 1
ATOM 850 N N . LYS A 1 103 ? -17.040 12.029 23.350 1.00 84.00 103 LYS A N 1
ATOM 851 C CA . LYS A 1 103 ? -17.976 13.089 23.766 1.00 84.00 103 LYS A CA 1
ATOM 852 C C . LYS A 1 103 ? -19.395 12.540 23.931 1.00 84.00 103 LYS A C 1
ATOM 854 O O . LYS A 1 103 ? -20.026 12.822 24.945 1.00 84.00 103 LYS A O 1
ATOM 859 N N . ARG A 1 104 ? -19.866 11.719 22.989 1.00 87.06 104 ARG A N 1
ATOM 860 C CA . ARG A 1 104 ? -21.171 11.047 23.059 1.00 87.06 104 ARG A CA 1
ATOM 861 C C . ARG A 1 104 ? -21.294 10.182 24.314 1.00 87.06 104 ARG A C 1
ATOM 863 O O . ARG A 1 104 ? -22.243 10.356 25.070 1.00 87.06 104 ARG A O 1
ATOM 870 N N . ASP A 1 105 ? -20.309 9.331 24.591 1.00 84.50 105 ASP A N 1
ATOM 871 C CA . ASP A 1 105 ? -20.313 8.459 25.774 1.00 84.50 105 ASP A CA 1
ATOM 872 C C . ASP A 1 105 ? -20.301 9.255 27.085 1.00 84.50 105 ASP A C 1
ATOM 874 O O . ASP A 1 105 ? -20.959 8.884 28.059 1.00 84.50 105 ASP A O 1
ATOM 878 N N . GLN A 1 106 ? -19.571 10.373 27.126 1.00 85.44 106 GLN A N 1
ATOM 879 C CA . GLN A 1 106 ? -19.584 11.277 28.276 1.00 85.44 106 GLN A CA 1
ATOM 880 C C . GLN A 1 106 ? -20.967 11.896 28.495 1.00 85.44 106 GLN A C 1
ATOM 882 O O . GLN A 1 106 ? -21.425 11.953 29.635 1.00 85.44 106 GLN A O 1
ATOM 887 N N . ILE A 1 107 ? -21.644 12.324 27.427 1.00 84.75 107 ILE A N 1
ATOM 888 C CA . ILE A 1 107 ? -22.991 12.898 27.510 1.00 84.75 107 ILE A CA 1
ATOM 889 C C . ILE A 1 107 ? -24.013 11.836 27.940 1.00 84.75 107 ILE A C 1
ATOM 891 O O . ILE A 1 107 ? -24.818 12.103 28.829 1.00 84.75 107 ILE A O 1
ATOM 895 N N . LEU A 1 108 ? -23.937 10.611 27.408 1.00 83.06 108 LEU A N 1
ATOM 896 C CA . LEU A 1 108 ? -24.804 9.500 27.823 1.00 83.06 108 LEU A CA 1
ATOM 897 C C . LEU A 1 108 ? -24.656 9.176 29.315 1.00 83.06 108 LEU A C 1
ATOM 899 O O . LEU A 1 108 ? -25.653 8.973 30.006 1.00 83.06 108 LEU A O 1
ATOM 903 N N . LYS A 1 109 ? -23.428 9.217 29.848 1.00 86.75 109 LYS A N 1
ATOM 904 C CA . LYS A 1 109 ? -23.196 9.073 31.294 1.00 86.75 109 LYS A CA 1
ATOM 905 C C . LYS A 1 109 ? -23.846 10.196 32.103 1.00 86.75 109 LYS A C 1
ATOM 907 O O . LYS A 1 109 ? -24.341 9.930 33.192 1.00 86.75 109 LYS A O 1
ATOM 912 N N . LEU A 1 110 ? -23.865 11.434 31.602 1.00 85.75 110 LEU A N 1
ATOM 913 C CA . LEU A 1 110 ? -24.564 12.540 32.270 1.00 85.75 110 LEU A CA 1
ATOM 914 C C . LEU A 1 110 ? -26.087 12.331 32.260 1.00 85.75 110 LEU A C 1
ATOM 916 O O . LEU A 1 110 ? -26.724 12.552 33.286 1.00 85.75 110 LEU A O 1
ATOM 920 N N . ILE A 1 111 ? -26.659 11.834 31.159 1.00 80.69 111 ILE A N 1
ATOM 921 C CA . ILE A 1 111 ? -28.093 11.496 31.061 1.00 80.69 111 ILE A CA 1
ATOM 922 C C . ILE A 1 111 ? -28.470 10.382 32.046 1.00 80.69 111 ILE A C 1
ATOM 924 O O . ILE A 1 111 ? -29.503 10.460 32.714 1.00 80.69 111 ILE A O 1
ATOM 928 N N . GLU A 1 112 ? -27.624 9.359 32.187 1.00 84.50 112 GLU A N 1
ATOM 929 C CA . GLU A 1 112 ? -27.849 8.274 33.146 1.00 84.50 112 GLU A CA 1
ATOM 930 C C . GLU A 1 112 ? -27.837 8.790 34.595 1.00 84.50 112 GLU A C 1
ATOM 932 O O . GLU A 1 112 ? -28.699 8.426 35.394 1.00 84.50 112 GLU A O 1
ATOM 937 N N . LYS A 1 113 ? -26.907 9.695 34.925 1.00 84.12 113 LYS A N 1
ATOM 938 C CA . LYS A 1 113 ? -26.842 10.359 36.236 1.00 84.12 113 LYS A CA 1
ATOM 939 C C . LYS A 1 113 ? -28.061 11.237 36.514 1.00 84.12 113 LYS A C 1
ATOM 941 O O . LYS A 1 113 ? -28.631 11.168 37.601 1.00 84.12 113 LYS A O 1
ATOM 946 N N . GLN A 1 114 ? -28.514 11.995 35.513 1.00 80.69 114 GLN A N 1
ATOM 947 C CA . GLN A 1 114 ? -29.753 12.771 35.599 1.00 80.69 114 GLN A CA 1
ATOM 948 C C . GLN A 1 114 ? -30.960 11.867 35.871 1.00 80.69 114 GLN A C 1
ATOM 950 O O . GLN A 1 114 ? -31.784 12.172 36.729 1.00 80.69 114 GLN A O 1
ATOM 955 N N . SER A 1 115 ? -31.035 10.728 35.177 1.00 78.50 115 SER A N 1
ATOM 956 C CA . SER A 1 115 ? -32.117 9.745 35.332 1.00 78.50 115 SER A CA 1
ATOM 957 C C . SER A 1 115 ? -32.094 9.060 36.704 1.00 78.50 115 SER A C 1
ATOM 959 O O . SER A 1 115 ? -33.141 8.679 37.219 1.00 78.50 115 SER A O 1
ATOM 961 N N . LYS A 1 116 ? -30.915 8.948 37.329 1.00 87.12 116 LYS A N 1
ATOM 962 C CA . LYS A 1 116 ? -30.724 8.472 38.711 1.00 87.12 116 LYS A CA 1
ATOM 963 C C . LYS A 1 116 ? -31.029 9.536 39.778 1.00 87.12 116 LYS A C 1
ATOM 965 O O . LYS A 1 116 ? -30.923 9.243 40.965 1.00 87.12 116 LYS A O 1
ATOM 970 N N . GLY A 1 117 ? -31.418 10.750 39.376 1.00 77.31 117 GLY A N 1
ATOM 971 C CA . GLY A 1 117 ? -31.796 11.837 40.282 1.00 77.31 117 GLY A CA 1
ATOM 972 C C . GLY A 1 117 ? -30.635 12.700 40.788 1.00 77.31 117 GLY A C 1
ATOM 973 O O . GLY A 1 117 ? -30.843 13.506 41.695 1.00 77.31 117 GLY A O 1
ATOM 974 N N . GLU A 1 118 ? -29.424 12.578 40.227 1.00 79.06 118 GLU A N 1
ATOM 975 C CA . GLU A 1 118 ? -28.323 13.498 40.551 1.00 79.06 118 GLU A CA 1
ATOM 976 C C . GLU A 1 118 ? -28.596 14.903 39.982 1.00 79.06 118 GLU A C 1
ATOM 978 O O . GLU A 1 118 ? -28.978 15.070 38.820 1.00 79.06 118 GLU A O 1
ATOM 983 N N . LYS A 1 119 ? -28.354 15.943 40.793 1.00 80.12 119 LYS A N 1
ATOM 984 C CA . LYS A 1 119 ? -28.379 17.337 40.328 1.00 80.12 119 LYS A CA 1
ATOM 985 C C . LYS A 1 119 ? -27.162 17.605 39.446 1.00 80.12 119 LYS A C 1
ATOM 987 O O . LYS A 1 119 ? -26.039 17.660 39.938 1.00 80.12 119 LYS A O 1
ATOM 992 N N . LEU A 1 120 ? -27.409 17.817 38.158 1.00 81.50 120 LEU A N 1
ATOM 993 C CA . LEU A 1 120 ? -26.398 18.251 37.200 1.00 81.50 120 LEU A CA 1
ATOM 994 C C . LEU A 1 120 ? -26.198 19.771 37.236 1.00 81.50 120 LEU A C 1
ATOM 996 O O . LEU A 1 120 ? -27.134 20.542 37.461 1.00 81.50 120 LEU A O 1
ATOM 1000 N N . GLU A 1 121 ? -24.974 20.206 36.959 1.00 84.69 121 GLU A N 1
ATOM 1001 C CA . GLU A 1 121 ? -24.638 21.619 36.775 1.00 84.69 121 GLU A CA 1
ATOM 1002 C C . GLU A 1 121 ? -25.144 22.136 35.415 1.00 84.69 121 GLU A C 1
ATOM 1004 O O . GLU A 1 121 ? -25.263 21.372 34.457 1.00 84.69 121 GLU A O 1
ATOM 1009 N N . LYS A 1 122 ? -25.386 23.450 35.276 1.00 79.75 122 LYS A N 1
ATOM 1010 C CA . LYS A 1 122 ? -25.899 24.052 34.022 1.00 79.75 122 LYS A CA 1
ATOM 1011 C C . LYS A 1 122 ? -25.068 23.678 32.784 1.00 79.75 122 LYS A C 1
ATOM 1013 O O . LYS A 1 122 ? -25.634 23.269 31.780 1.00 79.75 122 LYS A O 1
ATOM 1018 N N . ASN A 1 123 ? -23.741 23.680 32.909 1.00 80.38 123 ASN A N 1
ATOM 1019 C CA . ASN A 1 123 ? -22.814 23.289 31.841 1.00 80.38 123 ASN A CA 1
ATOM 1020 C C . ASN A 1 123 ? -22.972 21.803 31.431 1.00 80.38 123 ASN A C 1
ATOM 1022 O O . ASN A 1 123 ? -22.784 21.429 30.277 1.00 80.38 123 ASN A O 1
ATOM 1026 N N . GLN A 1 124 ? -23.356 20.922 32.359 1.00 79.50 124 GLN A N 1
ATOM 1027 C CA . GLN A 1 124 ? -23.627 19.510 32.058 1.00 79.50 124 GLN A CA 1
ATOM 1028 C C . GLN A 1 124 ? -24.974 19.337 31.343 1.00 79.50 124 GLN A C 1
ATOM 1030 O O . GLN A 1 124 ? -25.072 18.515 30.436 1.00 79.50 124 GLN A O 1
ATOM 1035 N N . ILE A 1 125 ? -25.978 20.143 31.697 1.00 78.88 125 ILE A N 1
ATOM 1036 C CA . ILE A 1 125 ? -27.283 20.174 31.019 1.00 78.88 125 ILE A CA 1
ATOM 1037 C C . ILE A 1 125 ? -27.131 20.709 29.587 1.00 78.88 125 ILE A C 1
ATOM 1039 O O . ILE A 1 125 ? -27.675 20.124 28.653 1.00 78.88 125 ILE A O 1
ATOM 1043 N N . GLU A 1 126 ? -26.329 21.756 29.386 1.00 82.25 126 GLU A N 1
ATOM 1044 C CA . GLU A 1 126 ? -26.002 22.271 28.048 1.00 82.25 126 GLU A CA 1
ATOM 1045 C C . GLU A 1 126 ? -25.335 21.195 27.177 1.00 82.25 126 GLU A C 1
ATOM 1047 O O . GLU A 1 126 ? -25.721 20.998 26.026 1.00 82.25 126 GLU A O 1
ATOM 1052 N N . LYS A 1 127 ? -24.404 20.409 27.734 1.00 80.31 127 LYS A N 1
ATOM 1053 C CA . LYS A 1 127 ? -23.790 19.273 27.021 1.00 80.31 127 LYS A CA 1
ATOM 1054 C C . LYS A 1 127 ? -24.803 18.208 26.595 1.00 80.31 127 LYS A C 1
ATOM 1056 O O . LYS A 1 127 ? -24.633 17.622 25.530 1.00 80.31 127 LYS A O 1
ATOM 1061 N N . ILE A 1 128 ? -25.843 17.967 27.394 1.00 80.31 128 ILE A N 1
ATOM 1062 C CA . ILE A 1 128 ? -26.932 17.040 27.051 1.00 80.31 128 ILE A CA 1
ATOM 1063 C C . ILE A 1 128 ? -27.767 17.586 25.889 1.00 80.31 128 ILE A C 1
ATOM 1065 O O . ILE A 1 128 ? -28.072 16.839 24.961 1.00 80.31 128 ILE A O 1
ATOM 1069 N N . LEU A 1 129 ? -28.069 18.888 25.878 1.00 81.75 129 LEU A N 1
ATOM 1070 C CA . LEU A 1 129 ? -28.800 19.531 24.778 1.00 81.75 129 LEU A CA 1
ATOM 1071 C C . LEU A 1 129 ? -28.040 19.454 23.443 1.00 81.75 129 LEU A C 1
ATOM 1073 O O . LEU A 1 129 ? -28.656 19.302 22.389 1.00 81.75 129 LEU A O 1
ATOM 1077 N N . HIS A 1 130 ? -26.707 19.477 23.480 1.00 82.81 130 HIS A N 1
ATOM 1078 C CA . HIS A 1 130 ? -25.866 19.326 22.289 1.00 82.81 130 HIS A CA 1
ATOM 1079 C C . HIS A 1 130 ? -25.684 17.874 21.809 1.00 82.81 130 HIS A C 1
ATOM 1081 O O . HIS A 1 130 ? -25.018 17.661 20.792 1.00 82.81 130 HIS A O 1
ATOM 1087 N N . LEU A 1 131 ? -26.279 16.868 22.466 1.00 80.00 131 LEU A N 1
ATOM 1088 C CA . LEU A 1 131 ? -26.159 15.464 22.046 1.00 80.00 131 LEU A CA 1
ATOM 1089 C C . LEU A 1 131 ? -26.584 15.260 20.585 1.00 80.00 131 LEU A C 1
ATOM 1091 O O . LEU A 1 131 ? -25.850 14.640 19.820 1.00 80.00 131 LEU A O 1
ATOM 1095 N N . ALA A 1 132 ? -27.716 15.845 20.183 1.00 77.69 132 ALA A N 1
ATOM 1096 C CA . ALA A 1 132 ? -28.234 15.733 18.818 1.00 77.69 132 ALA A CA 1
ATOM 1097 C C . ALA A 1 132 ? -27.254 16.291 17.769 1.00 77.69 132 ALA A C 1
ATOM 1099 O O . ALA A 1 132 ? -27.142 15.764 16.663 1.00 77.69 132 ALA A O 1
ATOM 1100 N N . GLN A 1 133 ? -26.501 17.335 18.123 1.00 83.06 133 GLN A N 1
ATOM 1101 C CA . GLN A 1 133 ? -25.476 17.904 17.253 1.00 83.06 133 GLN A CA 1
ATOM 1102 C C . GLN A 1 133 ? -24.263 16.972 17.131 1.00 83.06 133 GLN A C 1
ATOM 1104 O O . GLN A 1 133 ? -23.783 16.737 16.023 1.00 83.06 133 GLN A O 1
ATOM 1109 N N . VAL A 1 134 ? -23.810 16.386 18.245 1.00 83.31 134 VAL A N 1
ATOM 1110 C CA . VAL A 1 134 ? -22.713 15.403 18.250 1.00 83.31 134 VAL A CA 1
ATOM 1111 C C . VAL A 1 134 ? -23.083 14.159 17.435 1.00 83.31 134 VAL A C 1
ATOM 1113 O O . VAL A 1 134 ? -22.249 13.657 16.685 1.00 83.31 134 VAL A O 1
ATOM 1116 N N . GLU A 1 135 ? -24.323 13.676 17.530 1.00 82.88 135 GLU A N 1
ATOM 1117 C CA . GLU A 1 135 ? -24.792 12.529 16.740 1.00 82.88 135 GLU A CA 1
ATOM 1118 C C . GLU A 1 135 ? -24.865 12.846 15.242 1.00 82.88 135 GLU A C 1
ATOM 1120 O O . GLU A 1 135 ? -24.373 12.057 14.433 1.00 82.88 135 GLU A O 1
ATOM 1125 N N . LYS A 1 136 ? -25.355 14.036 14.873 1.00 84.50 136 LYS A N 1
ATOM 1126 C CA . LYS A 1 136 ? -25.370 14.506 13.479 1.00 84.50 136 LYS A CA 1
ATOM 1127 C C . LYS A 1 136 ? -23.962 14.633 12.884 1.00 84.50 136 LYS A C 1
ATOM 1129 O O . LYS A 1 136 ? -23.743 14.282 11.723 1.00 84.50 136 LYS A O 1
ATOM 1134 N N . GLU A 1 137 ? -22.992 15.111 13.664 1.00 81.31 137 GLU A N 1
ATOM 1135 C CA . GLU A 1 137 ? -21.586 15.183 13.241 1.00 81.31 137 GLU A CA 1
ATOM 1136 C C . GLU A 1 137 ? -20.962 13.790 13.055 1.00 81.31 137 GLU A C 1
ATOM 1138 O O . GLU A 1 137 ? -20.225 13.574 12.092 1.00 81.31 137 GLU A O 1
ATOM 1143 N N . ILE A 1 138 ? -21.277 12.830 13.934 1.00 84.50 138 ILE A N 1
ATOM 1144 C CA . ILE A 1 138 ? -20.826 11.434 13.797 1.00 84.50 138 ILE A CA 1
ATOM 1145 C C . ILE A 1 138 ? -21.405 10.797 12.533 1.00 84.50 138 ILE A C 1
ATOM 1147 O O . ILE A 1 138 ? -20.679 10.119 11.806 1.00 84.50 138 ILE A O 1
ATOM 1151 N N . GLU A 1 139 ? -22.694 10.998 12.265 1.00 84.69 139 GLU A N 1
ATOM 1152 C CA . GLU A 1 139 ? -23.364 10.457 11.081 1.00 84.69 139 GLU A CA 1
ATOM 1153 C C . GLU A 1 139 ? -22.798 11.051 9.787 1.00 84.69 139 GLU A C 1
ATOM 1155 O 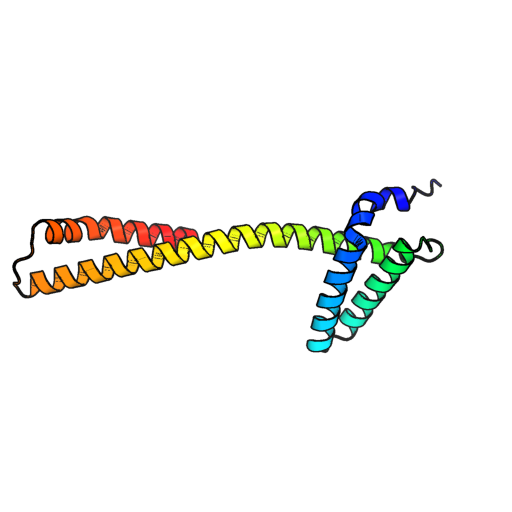O . GLU A 1 139 ? -22.481 10.315 8.854 1.00 84.69 139 GLU A O 1
ATOM 1160 N N . SER A 1 140 ? -22.558 12.363 9.770 1.00 80.06 140 SER A N 1
ATOM 1161 C CA . SER A 1 140 ? -21.947 13.047 8.624 1.00 80.06 140 SER A CA 1
ATOM 1162 C C . SER A 1 140 ? -20.529 12.534 8.342 1.00 80.06 140 SER A C 1
ATOM 1164 O O . SER A 1 140 ? -20.169 12.311 7.187 1.00 80.06 140 SER A O 1
ATOM 1166 N N . LEU A 1 141 ? -19.728 12.291 9.388 1.00 81.38 141 LEU A N 1
ATOM 1167 C CA . LEU A 1 141 ? -18.393 11.699 9.241 1.00 81.38 141 LEU A CA 1
ATOM 1168 C C . LEU A 1 141 ? -18.446 10.240 8.779 1.00 81.38 141 LEU A C 1
ATOM 1170 O O . LEU A 1 141 ? -17.623 9.844 7.960 1.00 81.38 141 LEU A O 1
ATOM 1174 N N . LYS A 1 142 ? -19.419 9.448 9.248 1.00 80.06 142 LYS A N 1
ATOM 1175 C CA . LYS A 1 142 ? -19.628 8.078 8.750 1.00 80.06 142 LYS A CA 1
ATOM 1176 C C . LYS A 1 142 ? -19.974 8.061 7.268 1.00 80.06 142 LYS A C 1
ATOM 1178 O O . LYS A 1 142 ? -19.402 7.261 6.537 1.00 80.06 142 LYS A O 1
ATOM 1183 N N . ALA A 1 143 ? -20.876 8.938 6.833 1.00 79.25 143 ALA A N 1
ATOM 1184 C CA . ALA A 1 143 ? -21.250 9.050 5.429 1.00 79.25 143 ALA A CA 1
ATOM 1185 C C . ALA A 1 143 ? -20.040 9.427 4.560 1.00 79.25 143 ALA A C 1
ATOM 1187 O O . ALA A 1 143 ? -19.818 8.803 3.531 1.00 79.25 143 ALA A O 1
ATOM 1188 N N . ALA A 1 144 ? -19.210 10.370 5.017 1.00 74.12 144 ALA A N 1
ATOM 1189 C CA . ALA A 1 144 ? -17.997 10.785 4.310 1.00 74.12 144 ALA A CA 1
ATOM 1190 C C . ALA A 1 144 ? -16.896 9.707 4.254 1.00 74.12 144 ALA A C 1
ATOM 1192 O O . ALA A 1 144 ? -16.069 9.742 3.353 1.00 74.12 144 ALA A O 1
ATOM 1193 N N . MET A 1 145 ? -16.867 8.769 5.206 1.00 69.38 145 MET A N 1
ATOM 1194 C CA . MET A 1 145 ? -15.919 7.644 5.221 1.00 69.38 145 MET A CA 1
ATOM 1195 C C . MET A 1 145 ? -16.430 6.399 4.479 1.00 69.38 145 MET A C 1
ATOM 1197 O O . MET A 1 145 ? -15.666 5.457 4.295 1.00 69.38 145 MET A O 1
ATOM 1201 N N . SER A 1 146 ? -17.717 6.358 4.123 1.00 61.69 146 SER A N 1
ATOM 1202 C CA . SER A 1 146 ? -18.362 5.216 3.458 1.00 61.69 146 SER A CA 1
ATOM 1203 C C . SER A 1 146 ? -18.514 5.400 1.940 1.00 61.69 146 SER A C 1
ATOM 1205 O O . SER A 1 146 ? -19.145 4.555 1.300 1.00 61.69 146 SER A O 1
ATOM 1207 N N . ILE A 1 147 ? -17.980 6.496 1.394 1.00 48.34 147 ILE A N 1
ATOM 1208 C CA . ILE A 1 147 ? -17.871 6.805 -0.041 1.00 48.34 147 ILE A CA 1
ATOM 1209 C C . ILE A 1 147 ? -16.449 6.467 -0.484 1.00 48.34 147 ILE A C 1
ATOM 1211 O O . ILE A 1 147 ? -16.314 5.860 -1.567 1.00 48.34 147 ILE A O 1
#

pLDDT: mean 78.04, std 11.65, range [40.0, 91.19]

Sequence (147 aa):
MAKENFKLKYLEYEPYIEDIIFNLKERLKDAQSNKNANDATRIQDQIWTLRDYQAGCMRNINENLLKETFDSFQNSIKQTELNNNTTVVLDENAKKMKTLNKKRDQILKLIEKQSKGEKLEKNQIEKILHLAQVEKEIESLKAAMSI